Protein AF-A0AAW3IB92-F1 (afdb_monomer)

Solvent-accessible surface area (backbone atoms only — not comparable to full-atom values): 6019 Å² total; per-residue (Å²): 131,82,80,78,80,92,72,63,20,32,50,60,55,73,74,44,54,73,65,58,53,48,51,54,54,49,51,53,52,51,51,44,51,52,51,51,60,63,29,71,83,60,73,70,59,74,93,77,51,60,58,70,54,48,54,50,13,40,65,92,54,50,76,64,57,52,50,52,52,52,50,52,50,47,70,77,35,72,91,51,31,81,46,38,46,71,56,49,44,41,66,72,42,23,54,56,33,58,71,56,78,134

Radius of gyration: 14.52 Å; Cα contacts (8 Å, |Δi|>4): 74; chains: 1; bounding box: 36×36×34 Å

Mean predicted aligned error: 3.92 Å

Organism: NCBI:txid217203

pLDDT: mean 92.88, std 8.21, range [56.19, 98.56]

Sequence (102 aa):
MPDPAPMVTGKQWTESDANLKKAYLLGIANLLEVERAYQARRAPPDTQTLVPRFSKGLQTHTLDTVRDSLDGWYAANPSRLDRPVIETLWFEVVVPGMQRKP

Secondary structure (DSSP, 8-state):
-PPPPP--BHHHHHHS-HHHHHHHHHHHHHHHHHHHHHHTTSPPPGGG-SHHHHHHHTTT--HHHHHHHHHHHHHH-GGGTTSBHHHHIIIIIIHHHHHS--

Structure (mmCIF, N/CA/C/O backbone):
data_AF-A0AAW3IB92-F1
#
_entry.id   AF-A0AAW3IB92-F1
#
loop_
_atom_site.group_PDB
_atom_site.id
_atom_site.type_symbol
_atom_site.label_atom_id
_atom_site.label_alt_id
_atom_site.label_comp_id
_atom_site.label_asym_id
_atom_site.label_entity_id
_atom_site.label_seq_id
_atom_site.pdbx_PDB_ins_code
_atom_site.Cartn_x
_atom_site.Cartn_y
_atom_site.Cartn_z
_atom_site.occupancy
_atom_site.B_iso_or_equiv
_atom_site.auth_seq_id
_atom_site.auth_comp_id
_atom_site.auth_asym_id
_atom_site.auth_atom_id
_atom_site.pdbx_PDB_model_num
ATOM 1 N N . MET A 1 1 ? 7.314 -26.888 7.861 1.00 57.19 1 MET A N 1
ATOM 2 C CA . MET A 1 1 ? 7.405 -25.660 7.043 1.00 57.19 1 MET A CA 1
ATOM 3 C C . MET A 1 1 ? 7.643 -24.514 8.010 1.00 57.19 1 MET A C 1
ATOM 5 O O . MET A 1 1 ? 7.046 -24.578 9.076 1.00 57.19 1 MET A O 1
ATOM 9 N N . PRO A 1 2 ? 8.548 -23.566 7.728 1.00 71.19 2 PRO A N 1
ATOM 10 C CA . PRO A 1 2 ? 8.714 -22.401 8.591 1.00 71.19 2 PRO A CA 1
ATOM 11 C C . PRO A 1 2 ? 7.424 -21.577 8.606 1.00 71.19 2 PRO A C 1
ATOM 13 O O . PRO A 1 2 ? 6.710 -21.543 7.599 1.00 71.19 2 PRO A O 1
ATOM 16 N N . ASP A 1 3 ? 7.134 -20.940 9.738 1.00 77.19 3 ASP A N 1
ATOM 17 C CA . ASP A 1 3 ? 6.002 -20.025 9.836 1.00 77.19 3 ASP A CA 1
ATOM 18 C C . ASP A 1 3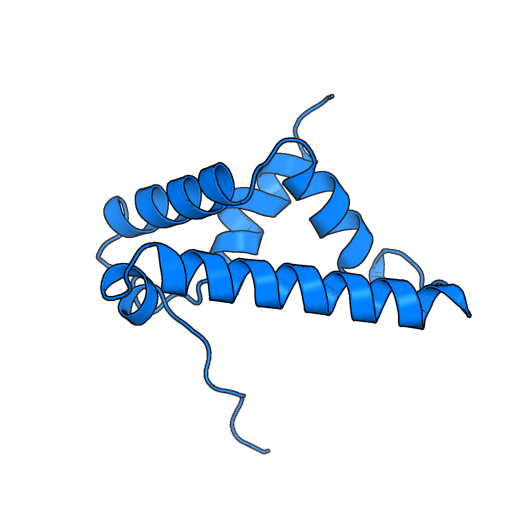 ? 6.181 -18.876 8.831 1.00 77.19 3 ASP A C 1
ATOM 20 O O . ASP A 1 3 ? 7.306 -18.397 8.630 1.00 77.19 3 ASP A O 1
ATOM 24 N N . PRO A 1 4 ? 5.103 -18.439 8.159 1.00 77.81 4 PRO A N 1
ATOM 25 C CA . PRO A 1 4 ? 5.177 -17.296 7.266 1.00 77.81 4 PRO A CA 1
ATOM 26 C C . PRO A 1 4 ? 5.624 -16.054 8.041 1.00 77.81 4 PRO A C 1
ATOM 28 O O . PRO A 1 4 ? 5.305 -15.880 9.219 1.00 77.81 4 PRO A O 1
ATOM 31 N N . ALA A 1 5 ? 6.361 -15.172 7.364 1.00 83.81 5 ALA A N 1
ATOM 32 C CA . ALA A 1 5 ? 6.775 -13.908 7.956 1.00 83.81 5 ALA A CA 1
ATOM 33 C C . ALA A 1 5 ? 5.543 -13.117 8.442 1.00 83.81 5 ALA A C 1
ATOM 35 O O . ALA A 1 5 ? 4.513 -13.112 7.757 1.00 83.81 5 ALA A O 1
ATOM 36 N N . PRO A 1 6 ? 5.629 -12.432 9.596 1.00 88.56 6 PRO A N 1
ATOM 37 C CA . PRO A 1 6 ? 4.523 -11.633 10.098 1.00 88.56 6 PRO A CA 1
ATOM 38 C C . PRO A 1 6 ? 4.166 -10.534 9.092 1.00 88.56 6 PRO A C 1
ATOM 40 O O . PRO A 1 6 ? 5.038 -9.840 8.566 1.00 88.56 6 PRO A O 1
ATOM 43 N N . MET A 1 7 ? 2.871 -10.368 8.837 1.00 93.94 7 MET A N 1
ATOM 44 C CA . MET A 1 7 ? 2.349 -9.355 7.923 1.00 93.94 7 MET A CA 1
ATOM 45 C C . MET A 1 7 ? 1.696 -8.224 8.713 1.00 93.94 7 MET A C 1
ATOM 47 O O . MET A 1 7 ? 1.001 -8.460 9.700 1.00 93.94 7 MET A O 1
ATOM 51 N N . VAL A 1 8 ? 1.886 -6.986 8.254 1.00 96.81 8 VAL A N 1
ATOM 52 C CA . VAL A 1 8 ? 1.135 -5.838 8.776 1.00 96.81 8 VAL A CA 1
ATOM 53 C C . VAL A 1 8 ? -0.316 -5.982 8.327 1.00 96.81 8 VAL A C 1
ATOM 55 O O . VAL A 1 8 ? -0.579 -6.077 7.127 1.00 96.81 8 VAL A O 1
ATOM 58 N N . THR A 1 9 ? -1.246 -6.009 9.277 1.00 98.12 9 THR A N 1
ATOM 59 C CA . THR A 1 9 ? -2.693 -6.083 9.030 1.00 98.12 9 THR A CA 1
ATOM 60 C C . THR A 1 9 ? -3.350 -4.719 9.212 1.00 98.12 9 THR A C 1
ATOM 62 O O . THR A 1 9 ? -2.716 -3.764 9.674 1.00 98.12 9 THR A O 1
ATOM 65 N N . GLY A 1 10 ? -4.638 -4.634 8.877 1.00 98.19 10 GLY A N 1
ATOM 66 C CA . GLY A 1 10 ? -5.463 -3.463 9.154 1.00 98.19 10 GLY A CA 1
ATOM 67 C C . GLY A 1 10 ? -5.405 -3.017 10.611 1.00 98.19 10 GLY A C 1
ATOM 68 O O . GLY A 1 10 ? -5.385 -1.819 10.860 1.00 98.19 10 GLY A O 1
ATOM 69 N N . LYS A 1 11 ? -5.274 -3.945 11.568 1.00 97.88 11 LYS A N 1
ATOM 70 C CA . LYS A 1 11 ? -5.152 -3.608 12.991 1.00 97.88 11 LYS A CA 1
ATOM 71 C C . LYS A 1 11 ? -3.940 -2.713 13.256 1.00 97.8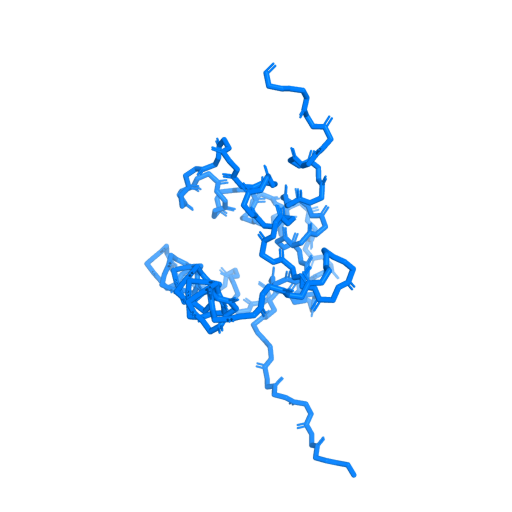8 11 LYS A C 1
ATOM 73 O O . LYS A 1 11 ? -4.103 -1.585 13.719 1.00 97.88 11 LYS A O 1
ATOM 78 N N . GLN A 1 12 ? -2.737 -3.183 12.905 1.00 98.31 12 GLN A N 1
ATOM 79 C CA . GLN A 1 12 ? -1.517 -2.393 13.102 1.00 98.31 12 GLN A CA 1
ATOM 80 C C . GLN A 1 12 ? -1.555 -1.111 12.271 1.00 98.31 12 GLN A C 1
ATOM 82 O O . GLN A 1 12 ? -1.091 -0.074 12.731 1.00 98.31 12 GLN A O 1
ATOM 87 N N . TRP A 1 13 ? -2.131 -1.159 11.067 1.00 98.44 13 TRP A N 1
ATOM 88 C CA . TRP A 1 13 ? -2.296 0.023 10.229 1.00 98.44 13 TRP A CA 1
ATOM 89 C C . TRP A 1 13 ? -3.144 1.097 10.916 1.00 98.44 13 TRP A C 1
ATOM 91 O O . TRP A 1 13 ? -2.711 2.241 11.007 1.00 98.44 13 TRP A O 1
ATOM 101 N N . THR A 1 14 ? -4.320 0.750 11.445 1.00 97.88 14 THR A N 1
ATOM 102 C CA . THR A 1 14 ? -5.220 1.715 12.100 1.00 97.88 14 THR A CA 1
ATOM 103 C C . THR A 1 14 ? -4.662 2.278 13.404 1.00 97.88 14 THR A C 1
ATOM 105 O O . THR A 1 14 ? -4.973 3.411 13.751 1.00 97.88 14 THR A O 1
ATOM 108 N N . GLU A 1 15 ? -3.812 1.517 14.096 1.00 98.12 15 GLU A N 1
ATOM 109 C CA . GLU A 1 15 ? -3.128 1.942 15.325 1.00 98.12 15 GLU A CA 1
ATOM 110 C C . GLU A 1 15 ? -1.864 2.784 15.043 1.00 98.12 15 GLU A C 1
ATOM 112 O O . GLU A 1 15 ? -1.335 3.431 15.944 1.00 98.12 15 GLU A O 1
ATOM 117 N N . SER A 1 16 ? -1.372 2.788 13.799 1.00 98.31 16 SER A N 1
ATOM 118 C CA . SER A 1 16 ? -0.149 3.489 13.398 1.00 98.31 16 SER A CA 1
ATOM 119 C C . SER A 1 16 ? -0.380 4.964 13.080 1.00 98.31 16 SER A C 1
ATOM 121 O O . SER A 1 16 ? -1.396 5.354 12.497 1.00 98.31 16 SER A O 1
ATOM 123 N N . ASP A 1 17 ? 0.633 5.784 13.352 1.00 98.25 17 ASP A N 1
ATOM 124 C CA . ASP A 1 17 ? 0.658 7.165 12.887 1.00 98.25 17 ASP A CA 1
ATOM 125 C C . ASP A 1 17 ? 0.936 7.278 11.374 1.00 98.25 17 ASP A C 1
ATOM 127 O O . ASP A 1 17 ? 1.289 6.324 10.671 1.00 98.25 17 ASP A O 1
ATOM 131 N N . ALA A 1 18 ? 0.775 8.496 10.858 1.00 97.06 18 ALA A N 1
ATOM 132 C CA . ALA A 1 18 ? 0.984 8.808 9.452 1.00 97.06 18 ALA A CA 1
ATOM 133 C C . ALA A 1 18 ? 2.408 8.509 8.949 1.00 97.06 18 ALA A C 1
ATOM 135 O O . ALA A 1 18 ? 2.563 8.119 7.791 1.00 97.06 18 ALA A O 1
ATOM 136 N N . ASN A 1 19 ? 3.436 8.708 9.775 1.00 97.69 19 ASN A N 1
ATOM 137 C CA . ASN A 1 19 ? 4.829 8.514 9.380 1.00 97.69 19 ASN A CA 1
ATOM 138 C C . ASN A 1 19 ? 5.169 7.027 9.297 1.00 97.69 19 ASN A C 1
ATOM 140 O O . ASN A 1 19 ? 5.816 6.611 8.337 1.00 97.69 19 ASN A O 1
ATOM 144 N N . LEU A 1 20 ? 4.681 6.213 10.234 1.00 98.12 20 LEU A N 1
ATOM 145 C CA . LEU A 1 20 ? 4.882 4.766 10.219 1.00 98.12 20 LEU A CA 1
ATOM 146 C C . LEU A 1 20 ? 4.208 4.118 9.000 1.00 98.12 20 LEU A C 1
ATOM 148 O O . LEU A 1 20 ? 4.828 3.313 8.302 1.00 98.12 20 LEU A O 1
ATOM 152 N N . LYS A 1 21 ? 2.985 4.549 8.664 1.00 98.56 21 LYS A N 1
ATOM 153 C CA . LYS A 1 21 ? 2.290 4.138 7.430 1.00 98.56 21 LYS A CA 1
ATOM 154 C C . LYS A 1 21 ? 3.095 4.477 6.175 1.00 98.56 21 LYS A C 1
ATOM 156 O O . LYS A 1 21 ? 3.277 3.635 5.297 1.00 98.56 21 LYS A O 1
ATOM 161 N N . LYS A 1 22 ? 3.618 5.705 6.099 1.00 97.94 22 LYS A N 1
ATOM 162 C CA . LYS A 1 22 ? 4.469 6.158 4.987 1.00 97.94 22 LYS A CA 1
ATOM 163 C C . LYS A 1 22 ? 5.761 5.354 4.888 1.00 97.94 22 LYS A C 1
ATOM 165 O O . LYS A 1 22 ? 6.131 4.954 3.789 1.00 97.94 22 LYS A O 1
ATOM 170 N N . ALA A 1 23 ? 6.421 5.082 6.012 1.00 98.19 23 ALA A N 1
ATOM 171 C CA . ALA A 1 23 ? 7.645 4.288 6.052 1.00 98.19 23 ALA A CA 1
ATOM 172 C C . ALA A 1 23 ? 7.411 2.855 5.548 1.00 98.19 23 ALA A C 1
ATOM 174 O O . ALA A 1 23 ? 8.204 2.351 4.756 1.00 98.19 23 ALA A O 1
ATOM 175 N N . TYR A 1 24 ? 6.295 2.228 5.932 1.00 97.69 24 TYR A N 1
ATOM 176 C CA . TYR A 1 24 ? 5.904 0.910 5.427 1.00 97.69 24 TYR A CA 1
ATOM 177 C C . TYR A 1 24 ? 5.725 0.903 3.899 1.00 97.69 24 TYR A C 1
ATOM 179 O O . TYR A 1 24 ? 6.301 0.063 3.205 1.00 97.69 24 TYR A O 1
ATOM 187 N N . LEU A 1 25 ? 4.981 1.874 3.362 1.00 97.75 25 LEU A N 1
ATOM 188 C CA . LEU A 1 25 ? 4.757 2.007 1.918 1.00 97.75 25 LEU A CA 1
ATOM 189 C C . LEU A 1 25 ? 6.055 2.303 1.146 1.00 97.75 25 LEU A C 1
ATOM 191 O O . LEU A 1 25 ? 6.278 1.731 0.079 1.00 97.75 25 LEU A O 1
ATOM 195 N N . LEU A 1 26 ? 6.940 3.139 1.696 1.00 96.75 26 LEU A N 1
ATOM 196 C CA . LEU A 1 26 ? 8.276 3.371 1.137 1.00 96.75 26 LEU A CA 1
ATOM 197 C C . LEU A 1 26 ? 9.131 2.101 1.154 1.00 96.75 26 LEU A C 1
ATOM 199 O O . LEU A 1 26 ? 9.854 1.844 0.196 1.00 96.75 26 LEU A O 1
ATOM 203 N N . GLY A 1 27 ? 9.025 1.275 2.197 1.00 96.56 27 GLY A N 1
ATOM 204 C CA . GLY A 1 27 ? 9.681 -0.032 2.251 1.00 96.56 27 GLY A CA 1
ATOM 205 C C . GLY A 1 27 ? 9.264 -0.944 1.093 1.00 96.56 27 GLY A C 1
ATOM 206 O O . GLY A 1 27 ? 10.120 -1.559 0.458 1.00 96.56 27 GLY A O 1
ATOM 207 N N . ILE A 1 28 ? 7.969 -0.974 0.760 1.00 95.44 28 ILE A N 1
ATOM 208 C CA . ILE A 1 28 ? 7.450 -1.720 -0.399 1.00 95.44 28 ILE A CA 1
ATOM 209 C C . ILE A 1 28 ? 8.002 -1.148 -1.709 1.00 95.44 28 ILE A C 1
ATOM 211 O O . ILE A 1 28 ? 8.470 -1.908 -2.556 1.00 95.44 28 ILE A O 1
ATOM 215 N N . ALA A 1 29 ? 7.985 0.178 -1.873 1.00 93.25 29 ALA A N 1
ATOM 216 C CA . ALA A 1 29 ? 8.531 0.830 -3.064 1.00 93.25 29 ALA A CA 1
ATOM 217 C C . ALA A 1 29 ? 10.026 0.513 -3.251 1.00 93.25 29 ALA A C 1
ATOM 219 O O . ALA A 1 29 ? 10.450 0.137 -4.341 1.00 93.25 29 ALA A O 1
ATOM 220 N N . ASN A 1 30 ? 10.810 0.570 -2.173 1.00 95.56 30 ASN A N 1
ATOM 221 C CA . ASN A 1 30 ? 12.229 0.230 -2.201 1.00 95.56 30 ASN A CA 1
ATOM 222 C C . ASN A 1 30 ? 12.461 -1.238 -2.587 1.00 95.56 30 ASN A C 1
ATOM 224 O O . ASN A 1 30 ? 13.359 -1.523 -3.375 1.00 95.56 30 ASN A O 1
ATOM 228 N N . LEU A 1 31 ? 11.647 -2.170 -2.077 1.00 94.94 31 LEU A N 1
ATOM 229 C CA . LEU A 1 31 ? 11.737 -3.582 -2.458 1.00 94.94 31 LEU A CA 1
ATOM 230 C C . LEU A 1 31 ? 11.451 -3.789 -3.954 1.00 94.94 31 LEU A C 1
ATOM 232 O O . LEU A 1 31 ? 12.151 -4.560 -4.606 1.00 94.94 31 LEU A O 1
ATOM 236 N N . LEU A 1 32 ? 10.462 -3.082 -4.509 1.00 93.31 32 LEU A N 1
ATOM 237 C CA . LEU A 1 32 ? 10.162 -3.127 -5.944 1.00 93.31 32 LEU A CA 1
ATOM 238 C C . LEU A 1 32 ? 11.319 -2.582 -6.792 1.00 93.31 32 LEU A C 1
ATOM 240 O O . LEU A 1 32 ? 11.609 -3.149 -7.844 1.00 93.31 32 LEU A O 1
ATOM 244 N N . GLU A 1 33 ? 12.012 -1.536 -6.336 1.00 92.56 33 GLU A N 1
ATOM 245 C CA . GLU A 1 33 ? 13.210 -1.035 -7.023 1.00 92.56 33 GLU A CA 1
ATOM 246 C C . GLU A 1 33 ? 14.388 -2.013 -6.937 1.00 92.56 33 GLU A C 1
ATOM 248 O O . GLU A 1 33 ? 15.100 -2.197 -7.925 1.00 92.56 33 GLU A O 1
ATOM 253 N N . VAL A 1 34 ? 14.575 -2.699 -5.802 1.00 95.00 34 VAL A N 1
ATOM 254 C CA . VAL A 1 34 ? 15.569 -3.781 -5.683 1.00 95.00 34 VAL A CA 1
ATOM 255 C C . VAL A 1 34 ? 15.258 -4.908 -6.668 1.00 95.00 34 VAL A C 1
ATOM 257 O O . VAL A 1 34 ? 16.146 -5.344 -7.401 1.00 95.00 34 VAL A O 1
ATOM 260 N N . GLU A 1 35 ? 13.999 -5.341 -6.734 1.00 93.25 35 GLU A N 1
ATOM 261 C CA . GLU A 1 35 ? 13.536 -6.369 -7.668 1.00 93.25 35 GLU A CA 1
ATOM 262 C C . GLU A 1 35 ? 13.762 -5.933 -9.125 1.00 93.25 35 GLU A C 1
ATOM 264 O O . GLU A 1 35 ? 14.351 -6.665 -9.921 1.00 93.25 35 GLU A O 1
ATOM 269 N N . ARG A 1 36 ? 13.392 -4.696 -9.470 1.00 90.88 36 ARG A N 1
ATOM 270 C CA . ARG A 1 36 ? 13.630 -4.113 -10.796 1.00 90.88 36 ARG A CA 1
ATOM 271 C C . ARG A 1 36 ? 15.120 -4.083 -11.153 1.00 90.88 36 ARG A C 1
ATOM 273 O O . ARG A 1 36 ? 15.488 -4.432 -12.275 1.00 90.88 36 ARG A O 1
ATOM 280 N N . ALA A 1 37 ? 15.984 -3.693 -10.217 1.00 91.94 37 ALA A N 1
ATOM 281 C CA . ALA A 1 37 ? 17.431 -3.676 -10.417 1.00 91.94 37 ALA A CA 1
ATOM 282 C C . ALA A 1 37 ? 18.008 -5.089 -10.602 1.00 91.94 37 ALA A C 1
ATOM 284 O O . ALA A 1 37 ? 18.879 -5.293 -11.451 1.00 91.94 37 ALA A O 1
ATOM 285 N N . TYR A 1 38 ? 17.503 -6.077 -9.857 1.00 90.62 38 TYR A N 1
ATOM 286 C CA . TYR A 1 38 ? 17.889 -7.479 -10.010 1.00 90.62 38 TYR A CA 1
ATOM 287 C C . TYR A 1 38 ? 17.506 -8.024 -11.398 1.00 90.62 38 TYR A C 1
ATOM 289 O O . TYR A 1 38 ? 18.322 -8.657 -12.074 1.00 90.62 38 TYR A O 1
ATOM 297 N N . GLN A 1 39 ? 16.302 -7.690 -11.871 1.00 91.56 39 GLN A N 1
ATOM 298 C CA . GLN A 1 39 ? 15.789 -8.085 -13.185 1.00 91.56 39 GLN A CA 1
ATOM 299 C C . GLN A 1 39 ? 16.458 -7.372 -14.364 1.00 91.56 39 GLN A C 1
ATOM 301 O O . GLN A 1 39 ? 16.422 -7.893 -15.477 1.00 91.56 39 GLN A O 1
ATOM 306 N N . ALA A 1 40 ? 17.108 -6.222 -14.162 1.00 87.31 40 ALA A N 1
ATOM 307 C CA . ALA A 1 40 ? 17.758 -5.474 -15.244 1.00 87.31 40 ALA A CA 1
ATOM 308 C C . ALA A 1 40 ? 18.817 -6.297 -16.006 1.00 87.31 40 ALA A C 1
ATOM 310 O O . ALA A 1 40 ? 19.105 -6.019 -17.167 1.00 87.31 40 ALA A O 1
ATOM 311 N N . ARG A 1 41 ? 19.383 -7.336 -15.373 1.00 85.81 41 ARG A N 1
ATOM 312 C CA . ARG A 1 41 ? 20.347 -8.259 -15.998 1.00 85.81 41 ARG A CA 1
ATOM 313 C C . ARG A 1 41 ? 19.685 -9.331 -16.866 1.00 85.81 41 ARG A C 1
ATOM 315 O O . ARG A 1 41 ? 20.310 -9.834 -17.795 1.00 85.81 41 ARG A O 1
ATOM 322 N N . ARG A 1 42 ? 18.447 -9.711 -16.539 1.00 91.00 42 ARG A N 1
ATOM 323 C CA . ARG A 1 42 ? 17.635 -10.700 -17.256 1.00 91.00 42 ARG A CA 1
ATOM 324 C C . ARG A 1 42 ? 16.170 -10.495 -16.883 1.00 91.00 42 ARG A C 1
ATOM 326 O O . ARG A 1 42 ? 15.722 -11.000 -15.855 1.00 91.00 42 ARG A O 1
ATOM 333 N N . ALA A 1 43 ? 15.441 -9.775 -17.729 1.00 88.31 43 ALA A N 1
ATOM 334 C CA . ALA A 1 43 ? 14.035 -9.493 -17.481 1.00 88.31 43 ALA A CA 1
ATOM 335 C C . ALA A 1 43 ? 13.216 -10.800 -17.526 1.00 88.31 43 ALA A C 1
ATOM 337 O O . ALA A 1 43 ? 13.258 -11.504 -18.543 1.00 88.31 43 ALA A O 1
ATOM 338 N N . PRO A 1 44 ? 12.498 -11.161 -16.449 1.00 90.56 44 PRO A N 1
ATOM 339 C CA . PRO A 1 44 ? 11.533 -12.246 -16.499 1.00 90.56 44 PRO A CA 1
ATOM 340 C C . PRO A 1 44 ? 10.300 -11.808 -17.311 1.00 90.56 44 PRO A C 1
ATOM 342 O O . PRO A 1 44 ? 10.045 -10.611 -17.449 1.00 90.56 44 PRO A O 1
ATOM 345 N N . PRO A 1 45 ? 9.496 -12.747 -17.834 1.00 90.06 45 PRO A N 1
ATOM 346 C CA . PRO A 1 45 ? 8.178 -12.422 -18.368 1.00 90.06 45 PRO A CA 1
ATOM 347 C C . PRO A 1 45 ? 7.301 -11.739 -17.309 1.00 90.06 45 PRO A C 1
ATOM 349 O O . PRO A 1 45 ? 7.365 -12.093 -16.132 1.00 90.06 45 PRO A O 1
ATOM 352 N N . ASP A 1 46 ? 6.392 -10.856 -17.727 1.00 85.75 46 ASP A N 1
ATOM 353 C CA . ASP A 1 46 ? 5.466 -10.150 -16.824 1.00 85.75 46 ASP A CA 1
ATOM 354 C C . ASP A 1 46 ? 4.616 -11.089 -15.951 1.00 85.75 46 ASP A C 1
ATOM 356 O O . ASP A 1 46 ? 4.108 -10.693 -14.907 1.00 85.75 46 ASP A O 1
ATOM 360 N N . THR A 1 47 ? 4.421 -12.349 -16.344 1.00 87.44 47 THR A N 1
ATOM 361 C CA . THR A 1 47 ? 3.712 -13.356 -15.533 1.00 87.44 47 THR A CA 1
ATOM 362 C C . THR A 1 47 ? 4.514 -13.853 -14.329 1.00 87.44 47 THR A C 1
ATOM 364 O O . THR A 1 47 ? 3.940 -14.481 -13.446 1.00 87.44 47 THR A O 1
ATOM 367 N N . GLN A 1 48 ? 5.813 -13.563 -14.274 1.00 89.62 48 GLN A N 1
ATOM 368 C CA . GLN A 1 48 ? 6.745 -14.000 -13.232 1.00 89.62 48 GLN A CA 1
ATOM 369 C C . GL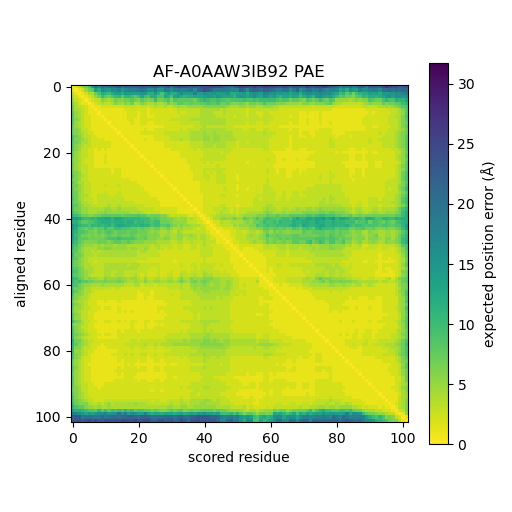N A 1 48 ? 7.241 -12.843 -12.355 1.00 89.62 48 GLN A C 1
ATOM 371 O O . GLN A 1 48 ? 8.093 -13.043 -11.496 1.00 89.62 48 GLN A O 1
ATOM 376 N N . THR A 1 49 ? 6.706 -11.634 -12.543 1.00 92.12 49 THR A N 1
ATOM 377 C CA . THR A 1 49 ? 7.020 -10.483 -11.697 1.00 92.12 49 THR A CA 1
ATOM 378 C C . THR A 1 49 ? 5.806 -9.590 -11.449 1.00 92.12 49 THR A C 1
ATOM 380 O O . THR A 1 49 ? 4.856 -9.530 -12.232 1.00 92.12 49 THR A O 1
ATOM 383 N N . LEU A 1 50 ? 5.841 -8.872 -10.330 1.00 91.62 50 LEU A N 1
ATOM 384 C CA . LEU A 1 50 ? 4.829 -7.894 -9.950 1.00 91.62 50 LEU A CA 1
ATOM 385 C C . LEU A 1 50 ? 5.212 -6.458 -10.336 1.00 91.62 50 LEU A C 1
ATOM 387 O O . LEU A 1 50 ? 4.326 -5.604 -10.359 1.00 91.62 50 LEU A O 1
ATOM 391 N N . VAL A 1 51 ? 6.479 -6.191 -10.684 1.00 92.88 51 VAL A N 1
ATOM 392 C CA . VAL A 1 51 ? 6.996 -4.833 -10.946 1.00 92.88 51 VAL A CA 1
ATOM 393 C C . VAL A 1 51 ? 6.142 -4.070 -11.971 1.00 92.88 51 VAL A C 1
ATOM 395 O O . VAL A 1 51 ? 5.645 -3.001 -11.617 1.00 92.88 51 VAL A O 1
ATOM 398 N N . PRO A 1 52 ? 5.836 -4.605 -13.175 1.00 91.81 52 PRO A N 1
ATOM 399 C CA . PRO A 1 52 ? 5.048 -3.869 -14.168 1.00 91.81 52 PRO A CA 1
ATOM 400 C C . PRO A 1 52 ? 3.633 -3.528 -13.685 1.00 91.81 52 PRO A C 1
ATOM 402 O O . PRO A 1 52 ? 3.094 -2.468 -14.007 1.00 91.81 52 PRO A O 1
ATOM 405 N N . ARG A 1 53 ? 3.029 -4.412 -12.879 1.00 93.56 53 ARG A N 1
ATOM 406 C CA . ARG A 1 53 ? 1.675 -4.223 -12.343 1.00 93.56 53 ARG A CA 1
ATOM 407 C C . ARG A 1 53 ? 1.647 -3.137 -11.280 1.00 93.56 53 ARG A C 1
ATOM 409 O O . ARG A 1 53 ? 0.781 -2.271 -11.346 1.00 93.56 53 ARG A O 1
ATOM 416 N N . PHE A 1 54 ? 2.610 -3.141 -10.359 1.00 94.69 54 PHE A N 1
ATOM 417 C CA . PHE A 1 54 ? 2.755 -2.067 -9.377 1.00 94.69 54 PHE A CA 1
ATOM 418 C C . PHE A 1 54 ? 3.060 -0.728 -10.050 1.00 94.69 54 PHE A C 1
ATOM 420 O O . PHE A 1 54 ? 2.376 0.249 -9.760 1.00 94.69 54 PHE A O 1
ATOM 427 N N . SER A 1 55 ? 4.009 -0.681 -10.992 1.00 90.88 55 SER A N 1
ATOM 428 C CA . SER A 1 55 ? 4.341 0.555 -11.713 1.00 90.88 55 SER A CA 1
ATOM 429 C C . SER A 1 55 ? 3.128 1.136 -12.438 1.00 90.88 55 SER A C 1
ATOM 431 O O . SER A 1 55 ? 2.870 2.330 -12.333 1.00 90.88 55 SER A O 1
ATOM 433 N N . LYS A 1 56 ? 2.350 0.296 -13.133 1.00 92.00 56 LYS A N 1
ATOM 434 C CA . LYS A 1 56 ? 1.137 0.735 -13.830 1.00 92.00 56 LYS A CA 1
ATOM 435 C C . LYS A 1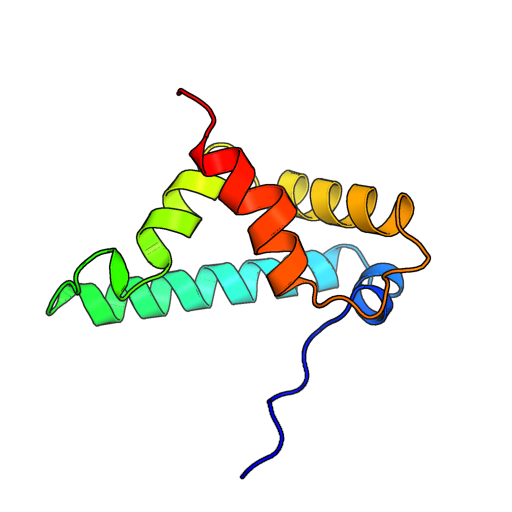 56 ? 0.024 1.137 -12.859 1.00 92.00 56 LYS A C 1
ATOM 437 O O . LYS A 1 56 ? -0.574 2.193 -13.019 1.00 92.00 56 LYS A O 1
ATOM 442 N N . GLY A 1 57 ? -0.258 0.308 -11.856 1.00 91.94 57 GLY A N 1
ATOM 443 C CA . GLY A 1 57 ? -1.348 0.534 -10.905 1.00 91.94 57 GLY A CA 1
ATOM 444 C C . GLY A 1 57 ? -1.139 1.748 -10.001 1.00 91.94 57 GLY A C 1
ATOM 445 O O . GLY A 1 57 ? -2.107 2.375 -9.586 1.00 91.94 57 GLY A O 1
ATOM 446 N N . LEU A 1 58 ? 0.116 2.113 -9.731 1.00 92.44 58 LEU A N 1
ATOM 447 C CA . LEU A 1 58 ? 0.470 3.266 -8.902 1.00 92.44 58 LEU A CA 1
ATOM 448 C C . LEU A 1 58 ? 0.869 4.508 -9.711 1.00 92.44 58 LEU A C 1
ATOM 450 O O . LEU A 1 58 ? 1.211 5.520 -9.111 1.00 92.44 58 LEU A O 1
ATOM 454 N N . GLN A 1 59 ? 0.809 4.473 -11.046 1.00 89.44 59 GLN A N 1
ATOM 455 C CA . GLN A 1 59 ? 1.342 5.540 -11.905 1.00 89.44 59 GLN A CA 1
ATOM 456 C C . GLN A 1 59 ? 0.765 6.934 -11.593 1.00 89.44 59 GLN A C 1
ATOM 458 O O . GLN A 1 59 ? 1.469 7.934 -11.708 1.00 89.44 59 GLN A O 1
ATOM 463 N N . THR A 1 60 ? -0.507 7.008 -11.191 1.00 87.44 60 THR A N 1
ATOM 464 C CA . THR A 1 60 ? -1.207 8.263 -10.863 1.00 87.44 60 THR A CA 1
ATOM 465 C C . THR A 1 60 ? -1.267 8.549 -9.362 1.00 87.44 60 THR A C 1
ATOM 467 O O . THR A 1 60 ? -1.992 9.447 -8.937 1.00 87.44 60 THR A O 1
ATOM 470 N N . HIS A 1 61 ? -0.583 7.751 -8.544 1.00 90.62 61 HIS A N 1
ATOM 471 C CA . HIS A 1 61 ? -0.655 7.822 -7.095 1.00 90.62 61 HIS A CA 1
ATOM 472 C C . HIS A 1 61 ? 0.613 8.443 -6.503 1.00 90.62 61 HIS A C 1
ATOM 474 O O . HIS A 1 61 ? 1.735 8.105 -6.868 1.00 90.62 61 HIS A O 1
ATOM 480 N N . THR A 1 62 ? 0.430 9.326 -5.524 1.00 93.50 62 THR A N 1
ATOM 481 C CA . THR A 1 62 ? 1.488 9.720 -4.586 1.00 93.50 62 THR A CA 1
ATOM 482 C C . THR A 1 62 ? 1.440 8.836 -3.342 1.00 93.50 62 THR A C 1
ATOM 484 O O . THR A 1 62 ? 0.409 8.222 -3.049 1.00 93.50 62 THR A O 1
ATOM 487 N N . LEU A 1 63 ? 2.521 8.832 -2.558 1.00 94.50 63 LEU A N 1
ATOM 488 C CA . LEU A 1 63 ? 2.580 8.145 -1.264 1.00 94.50 63 LEU A CA 1
ATOM 489 C C . LEU A 1 63 ? 1.393 8.504 -0.351 1.00 94.50 63 LEU A C 1
ATOM 491 O O . LEU A 1 63 ? 0.809 7.621 0.275 1.00 94.50 63 LEU A O 1
ATOM 495 N N . ASP A 1 64 ? 1.013 9.785 -0.317 1.00 96.38 64 ASP A N 1
ATOM 496 C CA . ASP A 1 64 ? -0.136 10.263 0.456 1.00 96.38 64 ASP A CA 1
ATOM 497 C C . ASP A 1 64 ? -1.452 9.689 -0.072 1.00 96.38 64 ASP A C 1
ATOM 499 O O . ASP A 1 64 ? -2.219 9.125 0.699 1.00 96.38 64 ASP A O 1
ATOM 503 N N . THR A 1 65 ? -1.687 9.718 -1.389 1.00 96.69 65 THR A N 1
ATOM 504 C CA . THR A 1 65 ? -2.943 9.185 -1.951 1.00 96.69 65 THR A CA 1
ATOM 505 C C . THR A 1 65 ? -3.102 7.678 -1.736 1.00 96.69 65 THR A C 1
ATOM 507 O O . THR A 1 65 ? -4.222 7.202 -1.554 1.00 96.69 65 THR A O 1
ATOM 510 N N . VAL A 1 66 ? -2.001 6.914 -1.740 1.00 97.38 66 VAL A N 1
ATOM 511 C CA . VAL A 1 66 ? -2.032 5.476 -1.426 1.00 97.38 66 VAL A CA 1
ATOM 512 C C . VAL A 1 66 ? -2.395 5.268 0.039 1.00 97.38 66 VAL A C 1
ATOM 514 O O . VAL A 1 66 ? -3.286 4.475 0.336 1.00 97.38 66 VAL A O 1
ATOM 517 N N . ARG A 1 67 ? -1.742 6.000 0.953 1.00 98.19 67 ARG A N 1
ATOM 518 C CA . ARG A 1 67 ? -2.053 5.945 2.385 1.00 98.19 67 ARG A CA 1
ATOM 519 C C . ARG A 1 67 ? -3.520 6.282 2.637 1.00 98.19 67 ARG A C 1
ATOM 521 O O . ARG A 1 67 ? -4.190 5.523 3.325 1.00 98.19 67 ARG A O 1
ATOM 528 N N . ASP A 1 68 ? -4.011 7.373 2.060 1.00 98.19 68 ASP A N 1
ATOM 529 C CA . ASP A 1 68 ? -5.381 7.843 2.268 1.00 98.19 68 ASP A CA 1
ATOM 530 C C . ASP A 1 68 ? -6.410 6.846 1.705 1.00 98.19 68 ASP A C 1
ATOM 532 O O . ASP A 1 68 ? -7.454 6.622 2.315 1.00 98.19 68 ASP A O 1
ATOM 536 N N . SER A 1 69 ? -6.091 6.175 0.591 1.00 97.75 69 SER A N 1
ATOM 537 C CA . SER A 1 69 ? -6.927 5.094 0.044 1.00 97.75 69 SER A CA 1
ATOM 538 C C . SER A 1 69 ? -7.017 3.902 1.005 1.00 97.75 69 SER A C 1
ATOM 540 O O . SER A 1 69 ? -8.102 3.368 1.228 1.00 97.75 69 SER A O 1
ATOM 542 N N . LEU A 1 70 ? -5.892 3.502 1.608 1.00 98.44 70 LEU A N 1
ATOM 543 C CA . LEU A 1 70 ? -5.850 2.418 2.595 1.00 98.44 70 LEU A CA 1
ATOM 544 C C . LEU A 1 70 ? -6.562 2.802 3.899 1.00 98.44 70 LEU A C 1
ATOM 546 O O . LEU A 1 70 ? -7.333 2.003 4.428 1.00 98.44 70 LEU A O 1
ATOM 550 N N . ASP A 1 71 ? -6.350 4.026 4.390 1.00 98.50 71 ASP A N 1
ATOM 551 C CA . ASP A 1 71 ? -7.048 4.568 5.560 1.00 98.50 71 ASP A CA 1
ATOM 552 C C . ASP A 1 71 ? -8.564 4.566 5.346 1.00 98.50 71 ASP A C 1
ATOM 554 O O . ASP A 1 71 ? -9.305 4.046 6.180 1.00 98.50 71 ASP A O 1
ATOM 558 N N . GLY A 1 72 ? -9.021 5.077 4.199 1.00 98.38 72 GLY A N 1
ATOM 559 C CA . GLY A 1 72 ? -10.435 5.084 3.836 1.00 98.38 72 GLY A CA 1
ATOM 560 C C . GLY A 1 72 ? -11.023 3.677 3.743 1.00 98.38 72 GLY A C 1
ATOM 561 O O . GLY A 1 72 ? -12.117 3.432 4.254 1.00 98.38 72 GLY A O 1
ATOM 562 N N . TRP A 1 73 ? -10.290 2.729 3.152 1.00 98.50 73 TRP A N 1
ATOM 563 C CA . TRP A 1 73 ? -10.759 1.351 3.035 1.00 98.50 73 TRP A CA 1
ATOM 564 C C . TRP A 1 73 ? -10.915 0.678 4.402 1.00 98.50 73 TRP A C 1
ATOM 566 O O . TRP A 1 73 ? -11.968 0.105 4.674 1.00 98.50 73 TRP A O 1
ATOM 576 N N . TYR A 1 74 ? -9.922 0.773 5.291 1.00 98.56 74 TYR A N 1
ATOM 577 C CA . TYR A 1 74 ? -10.023 0.167 6.624 1.00 98.56 74 TYR A CA 1
ATOM 578 C C . TYR A 1 74 ? -11.066 0.860 7.508 1.00 98.56 74 TYR A C 1
ATOM 580 O O . TYR A 1 74 ? -11.784 0.173 8.234 1.00 98.56 74 TYR A O 1
ATOM 588 N N . ALA A 1 75 ? -11.227 2.183 7.400 1.00 98.19 75 ALA A N 1
ATOM 589 C CA . ALA A 1 75 ? -12.294 2.909 8.091 1.00 98.19 75 ALA A CA 1
ATOM 590 C C . ALA A 1 75 ? -13.696 2.456 7.641 1.00 98.19 75 ALA A C 1
ATOM 592 O O . ALA A 1 75 ? -14.601 2.334 8.465 1.00 98.19 75 ALA A O 1
ATOM 593 N N . ALA A 1 76 ? -13.870 2.155 6.350 1.00 98.38 76 ALA A N 1
ATOM 594 C CA . ALA A 1 76 ? -15.120 1.627 5.804 1.00 98.38 76 ALA A CA 1
ATOM 595 C C . ALA A 1 76 ? -15.337 0.127 6.090 1.00 98.38 76 ALA A C 1
ATOM 597 O O . ALA A 1 76 ? -16.456 -0.365 5.950 1.00 98.38 76 ALA A O 1
ATOM 598 N N . ASN A 1 77 ? -14.295 -0.609 6.496 1.00 98.12 77 ASN A N 1
ATOM 599 C CA . ASN A 1 77 ? -14.327 -2.061 6.697 1.00 98.12 77 ASN A CA 1
ATOM 600 C C . ASN A 1 77 ? -13.780 -2.479 8.083 1.00 98.12 77 ASN A C 1
ATOM 602 O O . ASN A 1 77 ? -12.839 -3.276 8.156 1.00 98.12 77 ASN A O 1
ATOM 606 N N . PRO A 1 78 ? -14.371 -2.018 9.206 1.00 97.31 78 PRO A N 1
ATOM 607 C CA . PRO A 1 78 ? -13.849 -2.287 10.552 1.00 97.31 78 PRO A CA 1
ATOM 608 C C . PRO A 1 78 ? -13.887 -3.771 10.957 1.00 97.31 78 PRO A C 1
ATOM 610 O O . PRO A 1 78 ? -13.183 -4.179 11.875 1.00 97.31 78 PRO A O 1
ATOM 613 N N . SER A 1 79 ? -14.678 -4.605 10.273 1.00 97.81 79 SER A N 1
ATOM 614 C CA . SER A 1 79 ? -14.709 -6.059 10.483 1.00 97.81 79 SER A CA 1
ATOM 615 C C . SER A 1 79 ? -13.595 -6.823 9.758 1.00 97.81 79 SER A C 1
ATOM 617 O O . SER A 1 79 ? -13.515 -8.036 9.915 1.00 97.81 79 SER A O 1
ATOM 619 N N . ARG A 1 80 ? -12.749 -6.144 8.965 1.00 97.56 80 ARG A N 1
ATOM 620 C CA . ARG A 1 80 ? -11.693 -6.754 8.132 1.00 97.56 80 ARG A CA 1
ATOM 621 C C . ARG A 1 80 ? -10.282 -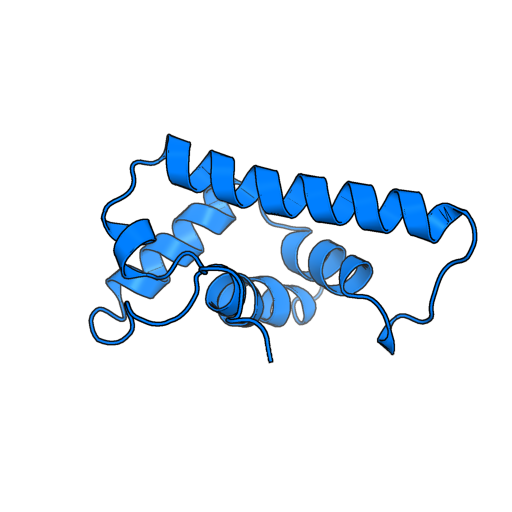6.296 8.509 1.00 97.56 80 ARG A C 1
ATOM 623 O O . ARG A 1 80 ? -9.396 -6.220 7.656 1.00 97.56 80 ARG A O 1
ATOM 630 N N . LEU A 1 81 ? -10.065 -5.936 9.774 1.00 97.81 81 LEU A N 1
ATOM 631 C CA . LEU A 1 81 ? -8.758 -5.465 10.251 1.00 97.81 81 LEU A CA 1
ATOM 632 C C . LEU A 1 81 ? -7.695 -6.572 10.311 1.00 97.81 81 LEU A C 1
ATOM 634 O O . LEU A 1 81 ? -6.514 -6.268 10.422 1.00 97.81 81 LEU A O 1
ATOM 638 N N . ASP A 1 82 ? -8.088 -7.836 10.205 1.00 97.31 82 ASP A N 1
ATOM 639 C CA . ASP A 1 82 ? -7.203 -8.989 10.038 1.00 97.31 82 ASP A CA 1
ATOM 640 C C . ASP A 1 82 ? -6.579 -9.066 8.633 1.00 97.31 82 ASP A C 1
ATOM 642 O O . ASP A 1 82 ? -5.521 -9.674 8.459 1.00 97.31 82 ASP A O 1
ATOM 646 N N . ARG A 1 83 ? -7.178 -8.403 7.634 1.00 97.75 83 ARG A N 1
ATOM 647 C CA . ARG A 1 83 ? -6.670 -8.401 6.257 1.00 97.75 83 ARG A CA 1
ATOM 648 C C . ARG A 1 83 ? -5.299 -7.708 6.163 1.00 97.75 83 ARG A C 1
ATOM 650 O O . ARG A 1 83 ? -5.181 -6.558 6.611 1.00 97.75 83 ARG A O 1
ATOM 657 N N . PRO A 1 84 ? -4.280 -8.330 5.535 1.00 98.00 84 PRO A N 1
ATOM 658 C CA . PRO A 1 84 ? -2.965 -7.722 5.348 1.00 98.00 84 PRO A CA 1
ATOM 659 C C . PRO A 1 84 ? -2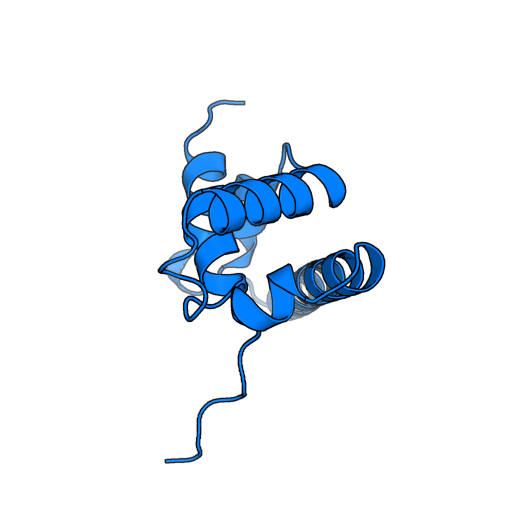.996 -6.428 4.526 1.00 98.00 84 PRO A C 1
ATOM 661 O O . PRO A 1 84 ? -3.652 -6.351 3.489 1.00 98.00 84 PRO A O 1
ATOM 664 N N . VAL A 1 85 ? -2.203 -5.434 4.926 1.00 98.25 85 VAL A N 1
ATOM 665 C CA . VAL A 1 85 ? -2.102 -4.139 4.230 1.00 98.25 85 VAL A CA 1
ATOM 666 C C . VAL A 1 85 ? -1.581 -4.308 2.810 1.00 98.25 85 VAL A C 1
ATOM 668 O O . VAL A 1 85 ? -2.101 -3.679 1.897 1.00 98.25 85 VAL A O 1
ATOM 671 N N . ILE A 1 86 ? -0.584 -5.173 2.599 1.00 97.06 86 ILE A N 1
ATOM 672 C CA . ILE A 1 86 ? -0.045 -5.440 1.257 1.00 97.06 86 ILE A CA 1
ATOM 673 C C . ILE A 1 86 ? -1.096 -6.064 0.327 1.00 97.06 86 ILE A C 1
ATOM 675 O O . ILE A 1 86 ? -1.115 -5.779 -0.868 1.00 97.06 86 ILE A O 1
ATOM 679 N N . GLU A 1 87 ? -2.002 -6.875 0.877 1.00 97.06 87 GLU A N 1
ATOM 680 C CA . GLU A 1 87 ? -3.104 -7.466 0.123 1.00 97.06 87 GLU A CA 1
ATOM 681 C C . GLU A 1 87 ? -4.148 -6.400 -0.236 1.00 97.06 87 GLU A C 1
ATOM 683 O O . GLU A 1 87 ? -4.571 -6.306 -1.389 1.00 97.06 87 GLU A O 1
ATOM 688 N N . THR A 1 88 ? -4.517 -5.548 0.722 1.00 98.19 88 THR A N 1
ATOM 689 C CA . THR A 1 88 ? -5.416 -4.409 0.487 1.00 98.19 88 THR A CA 1
ATOM 690 C C . THR A 1 88 ? -4.819 -3.438 -0.537 1.00 98.19 88 THR A C 1
ATOM 692 O O . THR A 1 88 ? -5.500 -3.036 -1.475 1.00 98.19 88 THR A O 1
ATOM 695 N N . LEU A 1 89 ? -3.523 -3.121 -0.440 1.00 98.00 89 LEU A N 1
ATOM 696 C CA . LEU A 1 89 ? -2.803 -2.308 -1.426 1.00 98.00 89 LEU A CA 1
ATOM 697 C C . LEU A 1 89 ? -2.924 -2.907 -2.830 1.00 98.00 89 LEU A C 1
ATOM 699 O O . LEU A 1 89 ? -3.192 -2.191 -3.795 1.00 98.00 89 LEU A O 1
ATOM 703 N N . TRP A 1 90 ? -2.751 -4.222 -2.946 1.00 97.25 90 TRP A N 1
ATOM 704 C CA . TRP A 1 90 ? -2.863 -4.914 -4.219 1.00 97.25 90 TRP A CA 1
ATOM 705 C C . TRP A 1 90 ? -4.267 -4.799 -4.823 1.00 97.25 90 TRP A C 1
ATOM 707 O O . TRP A 1 90 ? -4.418 -4.291 -5.936 1.00 97.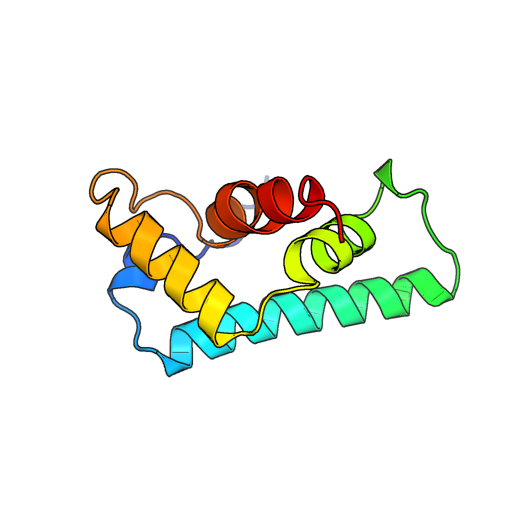25 90 TRP A O 1
ATOM 717 N N . PHE A 1 91 ? -5.296 -5.254 -4.107 1.00 97.25 91 PHE A N 1
ATOM 718 C CA . PHE A 1 91 ? -6.642 -5.372 -4.676 1.00 97.25 91 PHE A CA 1
ATOM 719 C C . PHE A 1 91 ? -7.413 -4.058 -4.740 1.00 97.25 91 PHE A C 1
ATOM 721 O O . PHE A 1 91 ? -8.237 -3.901 -5.636 1.00 97.25 91 PHE A 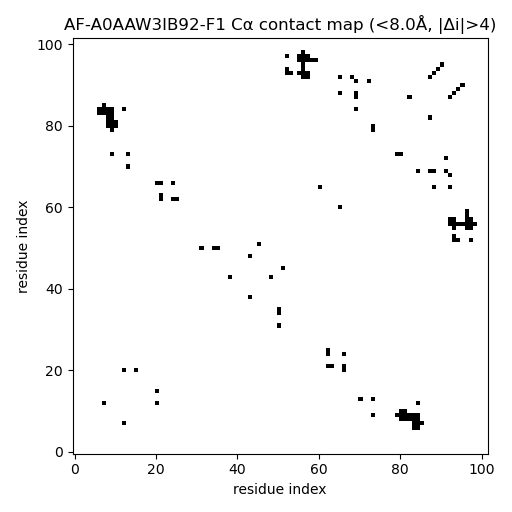O 1
ATOM 728 N N . GLU A 1 92 ? -7.152 -3.121 -3.832 1.00 97.06 92 GLU A N 1
ATOM 729 C CA . GLU A 1 92 ? -7.954 -1.900 -3.704 1.00 97.06 92 GLU A CA 1
ATOM 730 C C . GLU A 1 92 ? -7.278 -0.682 -4.347 1.00 97.06 92 GLU A C 1
ATOM 732 O O . GLU A 1 92 ? -7.949 0.300 -4.657 1.00 97.06 92 GLU A O 1
ATOM 737 N N . VAL A 1 93 ? -5.961 -0.736 -4.591 1.00 96.25 93 VAL A N 1
ATOM 738 C CA . VAL A 1 93 ? -5.210 0.378 -5.200 1.00 96.25 93 VAL A CA 1
ATOM 739 C C . VAL A 1 93 ? -4.570 -0.037 -6.523 1.00 96.25 93 VAL A C 1
ATOM 741 O O . VAL A 1 93 ? -4.888 0.531 -7.568 1.00 96.25 93 VAL A O 1
ATOM 744 N N . VAL A 1 94 ? -3.708 -1.059 -6.515 1.00 96.38 94 VAL A N 1
ATOM 745 C CA . VAL A 1 94 ? -2.918 -1.441 -7.699 1.00 96.38 94 VAL A CA 1
ATOM 746 C C . VAL A 1 94 ? -3.803 -2.004 -8.810 1.00 96.38 94 VAL A C 1
ATOM 748 O O . VAL A 1 94 ? -3.753 -1.521 -9.942 1.00 96.38 94 VAL A O 1
ATOM 751 N N . VAL A 1 95 ? -4.629 -3.012 -8.510 1.00 95.12 95 VAL A N 1
ATOM 752 C CA . VAL A 1 95 ? -5.496 -3.660 -9.507 1.00 95.12 95 VAL A CA 1
ATOM 753 C C . VAL A 1 95 ? -6.469 -2.672 -10.164 1.00 95.12 95 VAL A C 1
ATOM 755 O O . VAL A 1 95 ? -6.509 -2.643 -11.398 1.00 95.12 95 VAL A O 1
ATOM 758 N N . PRO A 1 96 ? -7.192 -1.815 -9.417 1.00 94.00 96 PRO A N 1
ATOM 759 C CA . PRO A 1 96 ? -8.050 -0.794 -10.012 1.00 94.00 96 PRO A CA 1
ATOM 760 C C . PRO A 1 96 ? -7.264 0.237 -10.827 1.00 94.00 96 PRO A C 1
ATOM 762 O O . PRO A 1 96 ? -7.698 0.620 -11.914 1.00 94.00 96 PRO A O 1
ATOM 765 N N . GLY A 1 97 ? -6.084 0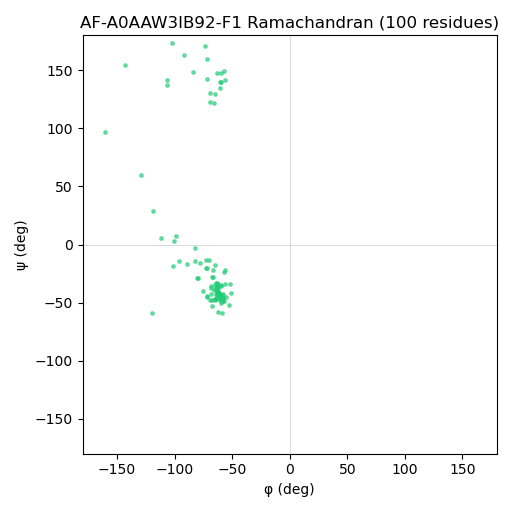.651 -10.353 1.00 91.62 97 GLY A N 1
ATOM 766 C CA . GLY A 1 97 ? -5.212 1.578 -11.076 1.00 91.62 97 GLY A CA 1
ATOM 767 C C . GLY A 1 97 ? -4.781 1.051 -12.447 1.00 91.62 97 GLY A C 1
ATOM 768 O O . GLY A 1 97 ? -4.728 1.810 -13.410 1.00 91.62 97 GLY A O 1
ATOM 769 N N . MET A 1 98 ? -4.577 -0.264 -12.589 1.00 90.38 98 MET A N 1
ATOM 770 C CA . MET A 1 98 ? -4.225 -0.880 -13.877 1.00 90.38 98 MET A CA 1
ATOM 771 C C . MET A 1 98 ? -5.337 -0.816 -14.936 1.00 90.38 98 MET A C 1
ATOM 773 O O . MET A 1 98 ? -5.040 -0.962 -16.128 1.00 90.38 98 MET A O 1
ATOM 777 N N . GLN A 1 99 ? -6.595 -0.660 -14.514 1.00 87.38 99 GLN A N 1
ATOM 778 C CA . GLN A 1 99 ? -7.771 -0.631 -15.391 1.00 87.38 99 GLN A CA 1
ATOM 779 C C . GLN A 1 99 ? -8.110 0.781 -15.882 1.00 87.38 99 GLN A C 1
ATOM 781 O O . GLN A 1 99 ? -8.848 0.930 -16.858 1.00 87.38 99 GLN A O 1
ATOM 786 N N . ARG A 1 100 ? -7.573 1.822 -15.235 1.00 74.81 100 ARG A N 1
ATOM 787 C CA . ARG A 1 100 ? -7.768 3.209 -15.664 1.00 74.81 100 ARG A CA 1
ATOM 788 C C . ARG A 1 100 ? -7.017 3.445 -16.979 1.00 74.81 100 ARG A C 1
ATOM 790 O O . ARG A 1 100 ? -5.852 3.072 -17.115 1.00 74.81 100 ARG A O 1
ATOM 797 N N . LYS A 1 101 ? -7.702 4.028 -17.968 1.00 56.19 101 LYS A N 1
ATOM 798 C CA . LYS A 1 101 ? -7.038 4.554 -19.170 1.00 56.19 101 LYS A CA 1
ATOM 799 C C . LYS A 1 101 ? -6.264 5.825 -18.777 1.00 56.19 101 LYS A C 1
ATOM 801 O O . LYS A 1 101 ? -6.766 6.540 -17.908 1.00 56.19 101 LYS A O 1
ATOM 806 N N . PRO A 1 102 ? -5.071 6.055 -19.354 1.00 56.62 102 PRO A N 1
ATOM 807 C CA . PRO A 1 102 ? -4.303 7.276 -19.121 1.00 56.62 102 PRO A CA 1
ATOM 808 C C . PRO A 1 102 ? -5.072 8.527 -19.553 1.00 56.62 102 PRO A C 1
ATOM 810 O O . PRO A 1 102 ? -5.926 8.410 -20.466 1.00 56.62 102 PRO A O 1
#

Foldseek 3Di:
DDDDDDFQFLVNLVVDDPVVLLVVVVVVVVVLVVVVVVCVVPPDPPVPDCNVLQCQLCVVPDSVRLSVQLVVVCVVPVVRRRHGSVVCSVPRGRVVSNVDDD